Protein AF-W0DEG9-F1 (afdb_monomer)

Sequence (85 aa):
MCDLENLYYHLRDELLRIYKEAETPFPKVKLTNLQSARLCGLANLAKLILYLERDGYLQISNKDQSFQDWEVQIEASILDFMLGS

Radius of gyration: 11.99 Å; Cα contacts (8 Å, |Δi|>4): 105; chains: 1; bounding box: 26×33×31 Å

Mean predicted aligned error: 3.45 Å

Solvent-accessible surface area (backbone atoms only — not comparable to full-atom values): 4925 Å² total; per-residue (Å²): 132,74,62,64,65,61,44,48,55,49,38,50,55,51,52,50,47,54,54,72,72,40,94,48,88,61,42,72,45,48,53,75,73,43,72,50,28,76,77,59,37,62,72,55,44,51,54,52,50,54,53,37,31,74,73,54,31,31,46,73,43,59,77,92,51,59,72,73,69,21,34,39,31,42,38,73,59,48,59,50,71,77,71,68,123

Foldseek 3Di:
DQDLVVLLVLQLVQLVVCCVPDPDNWDKDQLQPRPSCVRPHSVSSLVVLVVCVVVVQWDWPPPVDDSRGIMIIGHPCSCVVVVPD

pLDDT: mean 92.43, std 7.62, range [51.06, 98.12]

Secondary structure (DSSP, 8-state):
---HHHHHHHHHHHHHHHHHH-SSSS-EEEGGG-TTHHHH-HHHHHHHHHHHHHTTSEEEE-TTS-GGG-EEEEPGGGGHHHH--

Organism: NCBI:txid75906

Structure (mmCIF, N/CA/C/O backbone):
data_AF-W0DEG9-F1
#
_entry.id   AF-W0DEG9-F1
#
loop_
_atom_site.group_PDB
_atom_site.id
_atom_site.type_symbol
_atom_site.label_atom_id
_atom_site.label_alt_id
_atom_site.label_comp_id
_atom_site.label_asym_id
_atom_site.label_entity_id
_atom_site.label_seq_id
_atom_site.pdbx_PDB_ins_code
_atom_site.Cartn_x
_atom_site.Cartn_y
_atom_site.Cartn_z
_atom_site.occupancy
_atom_site.B_iso_or_equiv
_atom_site.auth_seq_id
_atom_site.auth_comp_id
_atom_site.auth_asym_id
_atom_site.auth_atom_id
_atom_site.pdbx_PDB_model_num
ATOM 1 N N . MET A 1 1 ? 17.981 -1.575 -15.075 1.00 68.12 1 MET A N 1
ATOM 2 C CA . MET A 1 1 ? 16.532 -1.551 -15.365 1.00 68.12 1 MET A CA 1
ATOM 3 C C . MET A 1 1 ? 15.836 -2.014 -14.098 1.00 68.12 1 MET A C 1
ATOM 5 O O . MET A 1 1 ? 16.288 -3.007 -13.549 1.00 68.12 1 MET A O 1
ATOM 9 N N . CYS A 1 2 ? 14.869 -1.261 -13.570 1.00 79.81 2 CYS A N 1
ATOM 10 C CA . CYS A 1 2 ? 14.104 -1.719 -12.406 1.00 79.81 2 CYS A CA 1
ATOM 11 C C . CYS A 1 2 ? 13.234 -2.908 -12.820 1.00 79.81 2 CYS A C 1
ATOM 13 O O . CYS A 1 2 ? 12.585 -2.848 -13.864 1.00 79.81 2 CYS A O 1
ATOM 15 N N . ASP A 1 3 ? 13.224 -3.947 -11.995 1.00 88.50 3 ASP A N 1
ATOM 16 C CA . ASP A 1 3 ? 12.291 -5.056 -12.114 1.00 88.50 3 ASP A CA 1
ATOM 17 C C . ASP A 1 3 ? 11.006 -4.711 -11.347 1.00 88.50 3 ASP A C 1
ATOM 19 O O . ASP A 1 3 ? 10.947 -4.779 -10.116 1.00 88.50 3 ASP A O 1
ATOM 23 N N . LEU A 1 4 ? 9.998 -4.246 -12.088 1.00 89.94 4 LEU A N 1
ATOM 24 C CA . LEU A 1 4 ? 8.722 -3.817 -11.516 1.00 89.94 4 LEU A CA 1
ATOM 25 C C . LEU A 1 4 ? 7.883 -4.989 -11.001 1.00 89.94 4 LEU A C 1
ATOM 27 O O . LEU A 1 4 ? 7.109 -4.787 -10.068 1.00 89.94 4 LEU A O 1
ATOM 31 N N . GLU A 1 5 ? 8.041 -6.186 -11.567 1.00 90.81 5 GLU A N 1
ATOM 32 C CA . GLU A 1 5 ? 7.331 -7.377 -11.096 1.00 90.81 5 GLU A CA 1
ATOM 33 C C . GLU A 1 5 ? 7.840 -7.760 -9.711 1.00 90.81 5 GLU A C 1
ATOM 35 O O . GLU A 1 5 ? 7.052 -7.890 -8.775 1.00 90.81 5 GLU A O 1
ATOM 40 N N . ASN A 1 6 ? 9.162 -7.825 -9.537 1.00 91.38 6 ASN A N 1
ATOM 41 C CA . ASN A 1 6 ? 9.750 -8.067 -8.222 1.00 91.38 6 ASN A CA 1
ATOM 42 C C . ASN A 1 6 ? 9.378 -6.969 -7.215 1.00 91.38 6 ASN A C 1
ATOM 44 O O . ASN A 1 6 ? 9.021 -7.282 -6.079 1.00 91.38 6 ASN A O 1
ATOM 48 N N . LEU A 1 7 ? 9.388 -5.691 -7.618 1.00 93.50 7 LEU A N 1
ATOM 49 C CA . LEU A 1 7 ? 8.917 -4.604 -6.752 1.00 93.50 7 LEU A CA 1
ATOM 50 C C . LEU A 1 7 ? 7.461 -4.817 -6.310 1.00 93.50 7 LEU A C 1
ATOM 52 O O . LEU A 1 7 ? 7.150 -4.605 -5.141 1.00 93.50 7 LEU A O 1
ATOM 56 N N . TYR A 1 8 ? 6.585 -5.239 -7.223 1.00 94.50 8 TYR A N 1
ATOM 57 C CA . TYR A 1 8 ? 5.183 -5.519 -6.926 1.00 94.50 8 TYR A CA 1
ATOM 58 C C . TYR A 1 8 ? 5.023 -6.675 -5.936 1.00 94.50 8 TYR A C 1
ATOM 60 O O . TYR A 1 8 ? 4.308 -6.519 -4.947 1.00 94.50 8 TYR A O 1
ATOM 68 N N . TYR A 1 9 ? 5.719 -7.796 -6.143 1.00 92.94 9 TYR A N 1
ATOM 69 C CA . TYR A 1 9 ? 5.661 -8.937 -5.223 1.00 92.94 9 TYR A CA 1
ATOM 70 C C . TYR A 1 9 ? 6.132 -8.566 -3.814 1.00 92.94 9 TYR A C 1
ATOM 72 O O . TYR A 1 9 ? 5.446 -8.862 -2.837 1.00 92.94 9 TYR A O 1
ATOM 80 N N . HIS A 1 10 ? 7.255 -7.853 -3.704 1.00 94.31 10 HIS A N 1
ATOM 81 C CA . HIS A 1 10 ? 7.762 -7.395 -2.411 1.00 94.31 10 HIS A CA 1
ATOM 82 C C . HIS A 1 10 ? 6.825 -6.395 -1.732 1.00 94.31 10 HIS A C 1
ATOM 84 O O . HIS A 1 10 ? 6.588 -6.508 -0.529 1.00 94.31 10 HIS A O 1
ATOM 90 N N . LEU A 1 11 ? 6.258 -5.458 -2.496 1.00 95.81 11 LEU A N 1
ATOM 91 C CA . LEU A 1 11 ? 5.291 -4.498 -1.976 1.00 95.81 11 LEU A CA 1
ATOM 92 C C . LEU A 1 11 ? 4.038 -5.199 -1.454 1.00 95.81 11 LEU A C 1
ATOM 94 O O . LEU A 1 11 ? 3.577 -4.898 -0.358 1.00 95.81 11 LEU A O 1
ATOM 98 N N . ARG A 1 12 ? 3.504 -6.153 -2.213 1.00 95.00 12 ARG A N 1
ATOM 99 C CA . ARG A 1 12 ? 2.340 -6.950 -1.825 1.00 95.00 12 ARG A CA 1
ATOM 100 C C . ARG A 1 12 ? 2.568 -7.662 -0.494 1.00 95.00 12 ARG A C 1
ATOM 102 O O . ARG A 1 12 ? 1.749 -7.542 0.415 1.00 95.00 12 ARG A O 1
ATOM 109 N N . ASP A 1 13 ? 3.682 -8.378 -0.376 1.00 95.19 13 ASP A N 1
ATOM 110 C CA . ASP A 1 13 ? 4.013 -9.141 0.827 1.00 95.19 13 ASP A CA 1
ATOM 111 C C . ASP A 1 13 ? 4.262 -8.206 2.026 1.00 95.19 13 ASP A C 1
ATOM 113 O O . ASP A 1 13 ? 3.830 -8.491 3.146 1.00 95.19 13 ASP A O 1
ATOM 117 N N . GLU A 1 14 ? 4.894 -7.052 1.790 1.00 96.31 14 GLU A N 1
ATOM 118 C CA . GLU A 1 14 ? 5.092 -6.010 2.798 1.00 96.31 14 GLU A CA 1
ATOM 119 C C . GLU A 1 14 ? 3.761 -5.437 3.307 1.00 96.31 14 GLU A C 1
ATOM 121 O O . GLU A 1 14 ? 3.557 -5.375 4.521 1.00 96.31 14 GLU A O 1
ATOM 126 N N . LEU A 1 15 ? 2.844 -5.063 2.411 1.00 96.69 15 LEU A N 1
ATOM 127 C CA . LEU A 1 15 ? 1.531 -4.514 2.765 1.00 96.69 15 LEU A CA 1
ATOM 128 C C . LEU A 1 15 ? 0.670 -5.540 3.509 1.00 96.69 15 LEU A C 1
ATOM 130 O O . LEU A 1 15 ? 0.068 -5.208 4.530 1.00 96.69 15 LEU A O 1
ATOM 134 N N . LEU A 1 16 ? 0.659 -6.797 3.053 1.00 95.81 16 LEU A N 1
ATOM 135 C CA . LEU A 1 16 ? -0.030 -7.897 3.734 1.00 95.81 16 LEU A CA 1
ATOM 136 C C . LEU A 1 16 ? 0.503 -8.116 5.150 1.00 95.81 16 LEU A C 1
ATOM 138 O O . LEU A 1 16 ? -0.279 -8.350 6.072 1.00 95.81 16 LEU A O 1
ATOM 142 N N . ARG A 1 17 ? 1.825 -8.055 5.334 1.00 96.19 17 ARG A N 1
ATOM 143 C CA . ARG A 1 17 ? 2.439 -8.173 6.658 1.00 96.19 17 ARG A CA 1
ATOM 144 C C . ARG A 1 17 ? 2.016 -7.018 7.563 1.00 96.19 17 ARG A C 1
ATOM 146 O O . ARG A 1 17 ? 1.545 -7.281 8.663 1.00 96.19 17 ARG A O 1
ATOM 153 N N . ILE A 1 18 ? 2.129 -5.773 7.088 1.00 96.69 18 ILE A N 1
ATOM 154 C CA . ILE A 1 18 ? 1.713 -4.583 7.852 1.00 96.69 18 ILE A CA 1
ATOM 155 C C . ILE A 1 18 ? 0.248 -4.712 8.272 1.00 96.69 18 ILE A C 1
ATOM 157 O O . ILE A 1 18 ? -0.076 -4.460 9.426 1.00 96.69 18 ILE A O 1
ATOM 161 N N . TYR A 1 19 ? -0.624 -5.146 7.359 1.00 96.38 19 TYR A N 1
ATOM 162 C CA . TYR A 1 19 ? -2.041 -5.337 7.651 1.00 96.38 19 TYR A CA 1
ATOM 163 C C . TYR A 1 19 ? -2.285 -6.388 8.741 1.00 96.38 19 TYR A C 1
ATOM 165 O O . TYR A 1 19 ? -3.049 -6.147 9.668 1.00 96.38 19 TYR A O 1
ATOM 173 N N . LYS A 1 20 ? -1.617 -7.545 8.661 1.00 94.44 20 LYS A N 1
ATOM 174 C CA . LYS A 1 20 ? -1.777 -8.646 9.629 1.00 94.44 20 LYS A CA 1
ATOM 175 C C . LYS A 1 20 ? -1.247 -8.320 11.022 1.00 94.44 20 LYS A C 1
ATOM 177 O O . LYS A 1 20 ? -1.771 -8.839 12.002 1.00 94.44 20 LYS A O 1
ATOM 182 N N . GLU A 1 21 ? -0.180 -7.533 11.095 1.00 96.19 21 GLU A N 1
ATOM 183 C CA . GLU A 1 21 ? 0.479 -7.163 12.352 1.00 96.19 21 GLU A CA 1
ATOM 184 C C . GLU A 1 21 ? -0.135 -5.910 12.994 1.00 96.19 21 GLU A C 1
ATOM 186 O O . GLU A 1 21 ? 0.159 -5.607 14.149 1.00 96.19 21 GLU A O 1
ATOM 191 N N . ALA A 1 22 ? -0.977 -5.173 12.267 1.00 95.44 22 ALA A N 1
ATOM 192 C CA . ALA A 1 22 ? -1.599 -3.961 12.769 1.00 95.44 22 ALA A CA 1
ATOM 193 C C . ALA A 1 22 ? -2.662 -4.242 13.838 1.00 95.44 22 ALA A C 1
ATOM 195 O O . ALA A 1 22 ? -3.512 -5.118 13.702 1.00 95.44 22 ALA A O 1
ATOM 196 N N . GLU A 1 23 ? -2.676 -3.407 14.876 1.00 93.06 23 GLU A N 1
ATOM 197 C CA . GLU A 1 23 ? -3.727 -3.405 15.902 1.00 93.06 23 GLU A CA 1
ATOM 198 C C . GLU A 1 23 ? -5.007 -2.689 15.435 1.00 93.06 23 GLU A C 1
ATOM 200 O O . GLU A 1 23 ? -6.042 -2.744 16.102 1.00 93.06 23 GLU A O 1
ATOM 205 N N . THR A 1 24 ? -4.945 -1.989 14.298 1.00 93.00 24 THR A N 1
ATOM 206 C CA . THR A 1 24 ? -6.055 -1.216 13.738 1.00 93.00 24 THR A CA 1
ATOM 207 C C . THR A 1 24 ? -6.575 -1.846 12.446 1.00 93.00 24 THR A C 1
ATOM 209 O O . THR A 1 24 ? -5.799 -2.412 11.679 1.00 93.00 24 THR A O 1
ATOM 212 N N . PRO A 1 25 ? -7.882 -1.715 12.153 1.00 89.25 25 PRO A N 1
ATOM 213 C CA . PRO A 1 25 ? -8.485 -2.326 10.964 1.00 89.25 25 PRO A CA 1
ATOM 214 C C . PRO A 1 25 ? -8.023 -1.701 9.637 1.00 89.25 25 PRO A C 1
ATOM 216 O O . PRO A 1 25 ? -8.135 -2.341 8.595 1.00 89.25 25 PRO A O 1
ATOM 219 N N . PHE A 1 26 ? -7.520 -0.462 9.679 1.00 94.75 26 PHE A N 1
ATOM 220 C CA . PHE A 1 26 ? -7.056 0.305 8.519 1.00 94.75 26 PHE A CA 1
ATOM 221 C C . PHE A 1 26 ? -5.702 0.950 8.849 1.00 94.75 26 PHE A C 1
ATOM 223 O O . PHE A 1 26 ? -5.642 2.139 9.195 1.00 94.75 26 PHE A O 1
ATOM 230 N N . PRO A 1 2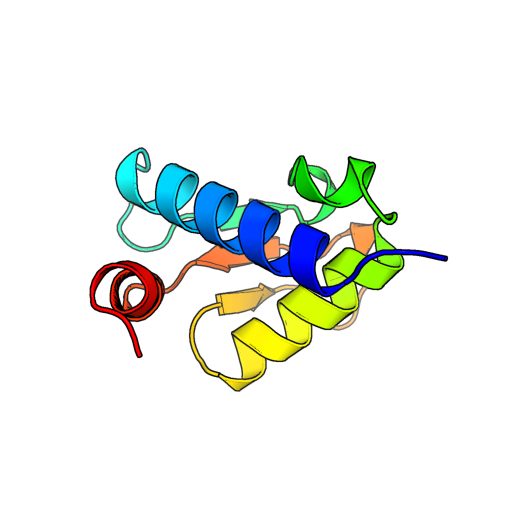7 ? -4.606 0.174 8.845 1.00 97.19 27 PRO A N 1
ATOM 231 C CA . PRO A 1 27 ? -3.297 0.703 9.185 1.00 97.19 27 PRO A CA 1
ATOM 232 C C . PRO A 1 27 ? -2.837 1.731 8.157 1.00 97.19 27 PRO A C 1
ATOM 234 O O . PRO A 1 27 ? -3.106 1.611 6.961 1.00 97.19 27 PRO A O 1
ATOM 237 N N . LYS A 1 28 ? -2.110 2.738 8.643 1.00 96.94 28 LYS A N 1
ATOM 238 C CA . LYS A 1 28 ? -1.543 3.813 7.829 1.00 96.94 28 LYS A CA 1
ATOM 239 C C . LYS A 1 28 ? -0.029 3.794 7.915 1.00 96.94 28 LYS A C 1
ATOM 241 O O . LYS A 1 28 ? 0.535 3.671 9.001 1.00 96.94 28 LYS A O 1
ATOM 246 N N . VAL A 1 29 ? 0.628 3.960 6.776 1.00 96.06 29 VAL A N 1
ATOM 247 C CA . VAL A 1 29 ? 2.086 3.996 6.673 1.00 96.06 29 VAL A CA 1
ATOM 248 C C . VAL A 1 29 ? 2.513 5.086 5.700 1.00 96.06 29 VAL A C 1
ATOM 250 O O . VAL A 1 29 ? 1.904 5.277 4.652 1.00 96.06 29 VAL A O 1
ATOM 253 N N . LYS A 1 30 ? 3.574 5.826 6.030 1.00 95.94 30 LYS A N 1
ATOM 254 C CA . LYS A 1 30 ? 4.168 6.774 5.079 1.00 95.94 30 LYS A CA 1
ATOM 255 C C . LYS A 1 30 ? 4.832 6.019 3.936 1.00 95.94 30 LYS A C 1
ATOM 257 O O . LYS A 1 30 ? 5.527 5.035 4.185 1.00 95.94 30 LYS A O 1
ATOM 262 N N . LEU A 1 31 ? 4.703 6.519 2.707 1.00 94.00 31 LEU A N 1
ATOM 263 C CA . LEU A 1 31 ? 5.333 5.916 1.525 1.00 94.00 31 LEU A CA 1
ATOM 264 C C . LEU A 1 31 ? 6.841 5.682 1.730 1.00 94.00 31 LEU A C 1
ATOM 266 O O . LEU A 1 31 ? 7.384 4.650 1.349 1.00 94.00 31 LEU A O 1
ATOM 270 N N . THR A 1 32 ? 7.513 6.637 2.371 1.00 94.81 32 THR A N 1
ATOM 271 C CA . THR A 1 32 ? 8.952 6.610 2.672 1.00 94.81 32 THR A CA 1
ATOM 272 C C . THR A 1 32 ? 9.361 5.544 3.688 1.00 94.81 32 THR A C 1
ATOM 274 O O . THR A 1 32 ? 10.534 5.174 3.730 1.00 94.81 32 THR A O 1
ATOM 277 N N . ASN A 1 33 ? 8.415 5.015 4.469 1.00 94.94 33 ASN A N 1
ATOM 278 C CA . ASN A 1 33 ? 8.666 3.956 5.446 1.00 94.94 33 ASN A CA 1
ATOM 279 C C . ASN A 1 33 ? 8.563 2.548 4.840 1.00 94.94 33 ASN A C 1
ATOM 281 O O . ASN A 1 33 ? 8.986 1.589 5.485 1.00 94.94 33 ASN A O 1
ATOM 285 N N . LEU A 1 34 ? 8.034 2.413 3.620 1.00 94.69 34 LEU A N 1
ATOM 286 C CA . LEU A 1 34 ? 7.960 1.134 2.918 1.00 94.69 34 LEU A CA 1
ATOM 287 C C . LEU A 1 34 ? 9.353 0.711 2.440 1.00 94.69 34 LEU A C 1
ATOM 289 O O . LEU A 1 34 ? 10.024 1.401 1.665 1.00 94.69 34 LEU A O 1
ATOM 293 N N . GLN A 1 35 ? 9.791 -0.461 2.884 1.00 92.62 35 GLN A N 1
ATOM 294 C CA . GLN A 1 35 ? 11.095 -1.035 2.569 1.00 92.62 35 GLN A CA 1
ATOM 295 C C . GLN A 1 35 ? 11.224 -1.369 1.082 1.00 92.62 35 GLN A C 1
ATOM 297 O O . GLN A 1 35 ? 12.330 -1.292 0.538 1.00 92.62 35 GLN A O 1
ATOM 302 N N . SER A 1 36 ? 10.105 -1.636 0.405 1.00 88.38 36 SER A N 1
ATOM 303 C CA . SER A 1 36 ? 10.039 -1.859 -1.044 1.00 88.38 36 SER A CA 1
ATOM 304 C C . SER A 1 36 ? 10.644 -0.709 -1.861 1.00 88.38 36 SER A C 1
ATOM 306 O O . SER A 1 36 ? 11.177 -0.932 -2.950 1.00 88.38 36 SER A O 1
ATOM 308 N N . ALA A 1 37 ? 10.684 0.517 -1.319 1.00 82.06 37 ALA A N 1
ATOM 309 C CA . ALA A 1 37 ? 11.335 1.659 -1.964 1.00 82.06 37 ALA A CA 1
ATOM 310 C C . ALA A 1 37 ? 12.831 1.423 -2.252 1.00 82.06 37 ALA A C 1
ATOM 312 O O . ALA A 1 37 ? 13.384 2.041 -3.163 1.00 82.06 37 ALA A O 1
ATOM 313 N N . ARG A 1 38 ? 13.496 0.526 -1.510 1.00 85.94 38 ARG A N 1
ATOM 314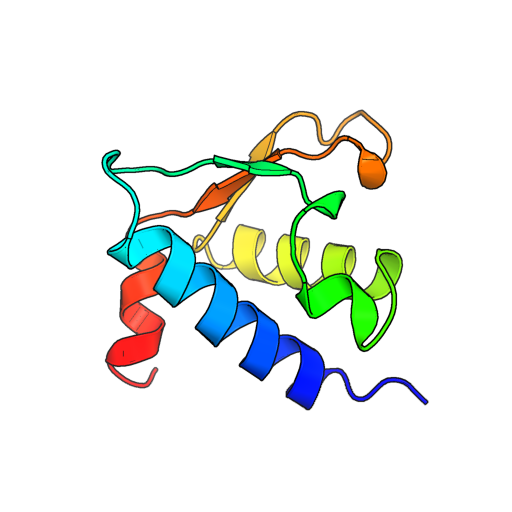 C CA . ARG A 1 38 ? 14.930 0.226 -1.666 1.00 85.94 38 ARG A CA 1
ATOM 315 C C . ARG A 1 38 ? 15.257 -0.566 -2.934 1.00 85.94 38 ARG A C 1
ATOM 317 O O . ARG A 1 38 ? 16.403 -0.531 -3.366 1.00 85.94 38 ARG A O 1
ATOM 324 N N . LEU A 1 39 ? 14.281 -1.251 -3.533 1.00 84.56 39 LEU A N 1
ATOM 325 C CA . LEU A 1 39 ? 14.502 -2.092 -4.717 1.00 84.56 39 LEU A CA 1
ATOM 326 C C . LEU A 1 39 ? 14.623 -1.263 -5.999 1.00 84.56 39 LEU A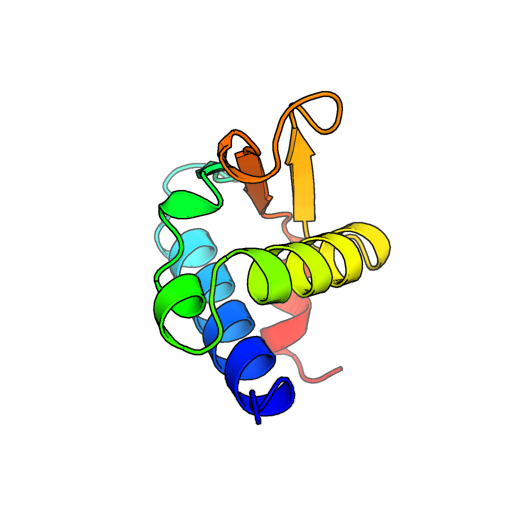 C 1
ATOM 328 O O . LEU A 1 39 ? 15.527 -1.463 -6.805 1.00 84.56 39 LEU A O 1
ATOM 332 N N . CYS A 1 40 ? 13.703 -0.318 -6.178 1.00 85.31 40 CYS A N 1
ATOM 333 C CA . CYS A 1 40 ? 13.538 0.418 -7.432 1.00 85.31 40 CYS A CA 1
ATOM 334 C C . CYS A 1 40 ? 13.414 1.934 -7.256 1.00 85.31 40 CYS A C 1
ATOM 336 O O . CYS A 1 40 ? 13.154 2.649 -8.229 1.00 85.31 40 CYS A O 1
ATOM 338 N N . GLY A 1 41 ? 13.587 2.432 -6.032 1.00 91.44 41 GLY A N 1
ATOM 339 C CA . GLY A 1 41 ? 13.414 3.834 -5.689 1.00 91.44 41 GLY A CA 1
ATOM 340 C C . GLY A 1 41 ? 11.958 4.220 -5.432 1.00 91.44 41 GLY A C 1
ATOM 341 O O . GLY A 1 41 ? 11.003 3.596 -5.902 1.00 91.44 41 GLY A O 1
ATOM 342 N N . LEU A 1 42 ? 11.804 5.325 -4.705 1.00 92.88 42 LEU A N 1
ATOM 343 C CA . LEU A 1 42 ? 10.517 5.819 -4.221 1.00 92.88 42 LEU A CA 1
ATOM 344 C C . LEU A 1 42 ? 9.550 6.209 -5.355 1.00 92.88 42 LEU A C 1
ATOM 346 O O . LEU A 1 42 ? 8.347 6.026 -5.226 1.00 92.88 42 LEU A O 1
ATOM 350 N N . ALA A 1 43 ? 10.068 6.680 -6.494 1.00 93.56 43 ALA A N 1
ATOM 351 C CA . ALA A 1 43 ? 9.243 7.061 -7.641 1.00 93.56 43 ALA A CA 1
ATOM 352 C C . ALA A 1 43 ? 8.550 5.858 -8.310 1.00 93.56 43 ALA A C 1
ATOM 354 O O . ALA A 1 43 ? 7.407 5.970 -8.745 1.00 93.56 43 ALA A O 1
ATOM 355 N N . ASN A 1 44 ? 9.222 4.704 -8.401 1.00 94.50 44 ASN A N 1
ATOM 356 C CA . ASN A 1 44 ? 8.606 3.493 -8.951 1.00 94.50 44 ASN A CA 1
ATOM 357 C C . ASN A 1 44 ? 7.637 2.863 -7.948 1.00 94.50 44 ASN A C 1
ATOM 359 O O . ASN A 1 44 ? 6.568 2.409 -8.348 1.00 94.50 44 ASN A O 1
ATOM 363 N N . LEU A 1 45 ? 7.959 2.927 -6.652 1.00 95.31 45 LEU A N 1
ATOM 364 C CA . LEU A 1 45 ? 7.027 2.540 -5.598 1.00 95.31 45 LEU A CA 1
ATOM 365 C C . LEU A 1 45 ? 5.742 3.382 -5.650 1.00 95.31 45 LEU A C 1
ATOM 367 O O . LEU A 1 45 ? 4.653 2.821 -5.646 1.00 95.31 45 LEU A O 1
ATOM 371 N N . ALA A 1 46 ? 5.854 4.707 -5.780 1.00 95.88 46 ALA A N 1
ATOM 372 C CA . ALA A 1 46 ? 4.698 5.599 -5.874 1.00 95.88 46 ALA A CA 1
ATOM 373 C C . ALA A 1 46 ? 3.759 5.228 -7.037 1.00 95.88 46 ALA A C 1
ATOM 375 O O . ALA A 1 46 ? 2.541 5.250 -6.874 1.00 95.88 46 ALA A O 1
ATOM 376 N N . LYS A 1 47 ? 4.304 4.825 -8.196 1.00 95.56 47 LYS A N 1
ATOM 377 C CA . LYS A 1 47 ? 3.498 4.355 -9.338 1.00 95.56 47 LYS A CA 1
ATOM 378 C C . LYS A 1 47 ? 2.701 3.093 -9.006 1.00 95.56 47 LYS A C 1
ATOM 380 O O . LYS A 1 47 ? 1.529 3.019 -9.361 1.00 95.56 47 LYS A O 1
ATOM 385 N N . LEU A 1 48 ? 3.315 2.119 -8.331 1.00 96.00 48 LEU A N 1
ATOM 386 C CA . LEU A 1 48 ? 2.610 0.904 -7.913 1.00 96.00 48 LEU A CA 1
ATOM 387 C C . LEU A 1 48 ? 1.570 1.188 -6.831 1.00 96.00 48 LEU A C 1
ATOM 389 O O . LEU A 1 48 ? 0.490 0.616 -6.862 1.00 96.00 48 LEU A O 1
ATOM 393 N N . ILE A 1 49 ? 1.856 2.103 -5.911 1.00 96.62 49 ILE A N 1
ATOM 394 C CA . ILE A 1 49 ? 0.898 2.514 -4.883 1.00 96.62 49 ILE A CA 1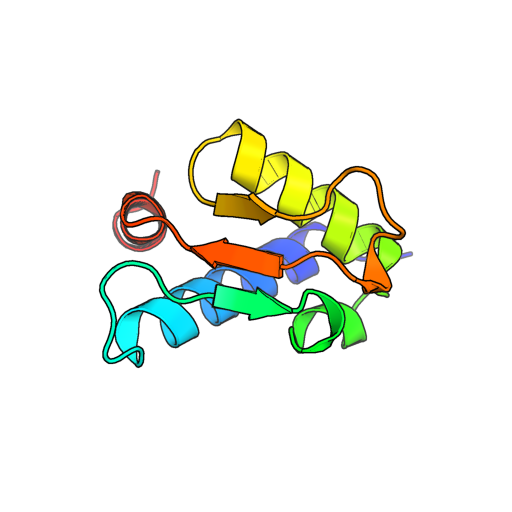
ATOM 395 C C . ILE A 1 49 ? -0.344 3.158 -5.513 1.00 96.62 49 ILE A C 1
A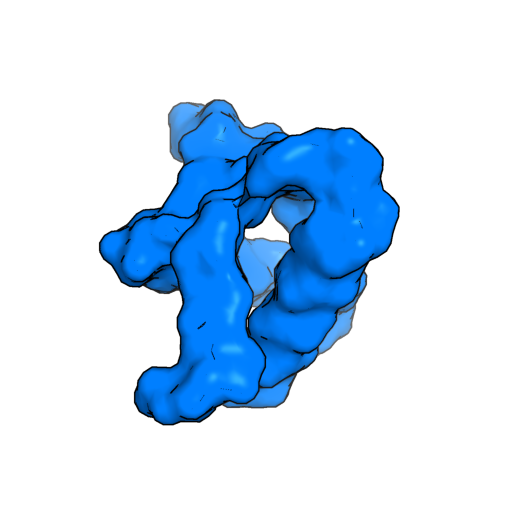TOM 397 O O . ILE A 1 49 ? -1.456 2.814 -5.130 1.00 96.62 49 ILE A O 1
ATOM 401 N N . LEU A 1 50 ? -0.182 4.005 -6.537 1.00 96.75 50 LEU A N 1
ATOM 402 C CA . LEU A 1 50 ? -1.311 4.542 -7.312 1.00 96.75 50 LEU A CA 1
ATOM 403 C C . LEU A 1 50 ? -2.089 3.449 -8.058 1.00 96.75 50 LEU A C 1
ATOM 405 O O . LEU A 1 50 ? -3.312 3.519 -8.157 1.00 96.75 50 LEU A O 1
ATOM 409 N N . TYR A 1 51 ? -1.389 2.449 -8.598 1.00 96.19 51 TYR A N 1
ATOM 410 C CA . TYR A 1 51 ? -2.023 1.302 -9.249 1.00 96.19 51 TYR A CA 1
ATOM 411 C C . TYR A 1 51 ? -2.895 0.514 -8.257 1.00 96.19 51 TYR A C 1
ATOM 413 O O . TYR A 1 51 ? -4.056 0.239 -8.539 1.00 96.19 51 TYR A O 1
ATOM 421 N N . LEU A 1 52 ? -2.362 0.226 -7.069 1.00 96.56 52 LEU A N 1
ATOM 422 C CA . LEU A 1 52 ? -3.071 -0.482 -6.003 1.00 96.56 52 LEU A CA 1
ATOM 423 C C . LEU A 1 52 ? -4.232 0.330 -5.411 1.00 96.56 52 LEU A C 1
ATOM 425 O O . LEU A 1 52 ? -5.262 -0.240 -5.064 1.00 96.56 52 LEU A O 1
ATOM 429 N N . GLU A 1 53 ? -4.093 1.653 -5.318 1.00 97.19 53 GLU A N 1
ATOM 430 C CA . GLU A 1 53 ? -5.182 2.550 -4.918 1.00 97.19 53 GLU A CA 1
ATOM 431 C C . GLU A 1 53 ? -6.332 2.520 -5.931 1.00 97.19 53 GLU A C 1
ATOM 433 O O . GLU A 1 53 ? -7.494 2.413 -5.545 1.00 97.19 53 GLU A O 1
ATOM 438 N N . ARG A 1 54 ? -6.023 2.562 -7.235 1.00 96.81 54 ARG A N 1
ATOM 439 C CA . ARG A 1 54 ? -7.029 2.443 -8.303 1.00 96.81 54 ARG A CA 1
ATOM 440 C C . ARG A 1 54 ? -7.805 1.128 -8.207 1.00 96.81 54 ARG A C 1
ATOM 442 O O . ARG A 1 54 ? -9.006 1.120 -8.459 1.00 96.81 54 ARG A O 1
ATOM 449 N N . ASP A 1 55 ? -7.123 0.047 -7.844 1.00 94.88 55 ASP A N 1
ATOM 450 C CA . ASP A 1 55 ? -7.723 -1.280 -7.684 1.00 94.88 55 ASP A CA 1
ATOM 451 C C . ASP A 1 55 ? -8.434 -1.447 -6.320 1.00 94.88 55 ASP A C 1
ATOM 453 O O . ASP A 1 55 ? -9.040 -2.482 -6.057 1.00 94.88 55 ASP A O 1
ATOM 457 N N . GLY A 1 56 ? -8.419 -0.416 -5.466 1.00 95.94 56 GLY A N 1
ATOM 458 C CA . GLY A 1 56 ? -9.162 -0.372 -4.206 1.00 95.94 56 GLY A CA 1
ATOM 459 C C . GLY A 1 56 ? -8.474 -1.063 -3.031 1.00 95.94 56 GLY A C 1
ATOM 460 O O . GLY A 1 56 ? -9.108 -1.253 -1.997 1.00 95.94 56 GLY A O 1
ATOM 461 N N . TYR A 1 57 ? -7.198 -1.434 -3.162 1.00 96.94 57 TYR A N 1
ATOM 462 C CA . TYR A 1 57 ? -6.413 -2.060 -2.091 1.00 96.94 57 TYR A CA 1
ATOM 463 C C . TYR A 1 57 ? -5.849 -1.057 -1.088 1.00 96.94 57 TYR A C 1
ATOM 465 O O . TYR A 1 57 ? -5.518 -1.420 0.040 1.00 96.94 57 TYR A O 1
ATOM 473 N N . LEU A 1 58 ? -5.705 0.197 -1.509 1.00 97.62 58 LEU A N 1
ATOM 474 C CA . LEU A 1 58 ? -5.096 1.269 -0.734 1.00 97.62 58 LEU A CA 1
ATOM 475 C C . LEU A 1 58 ? -5.923 2.551 -0.863 1.00 97.62 58 LEU A C 1
ATOM 477 O O . LEU A 1 58 ? -6.592 2.766 -1.872 1.00 97.62 58 LEU A O 1
ATOM 481 N N . GLN A 1 59 ? -5.788 3.448 0.107 1.00 97.75 59 GLN A N 1
ATOM 482 C CA . GLN A 1 59 ? -6.178 4.852 -0.022 1.00 97.75 59 GLN A CA 1
ATOM 483 C C . GLN A 1 59 ? -4.980 5.747 0.270 1.00 97.75 59 GLN A C 1
ATOM 485 O O . GLN A 1 59 ? -4.265 5.536 1.251 1.00 97.75 59 GLN A O 1
ATOM 490 N N . ILE A 1 60 ? -4.757 6.765 -0.561 1.00 97.44 60 ILE A N 1
ATOM 491 C CA . ILE A 1 60 ? -3.650 7.704 -0.366 1.00 97.44 60 ILE A CA 1
ATOM 492 C C . ILE A 1 60 ? -4.190 9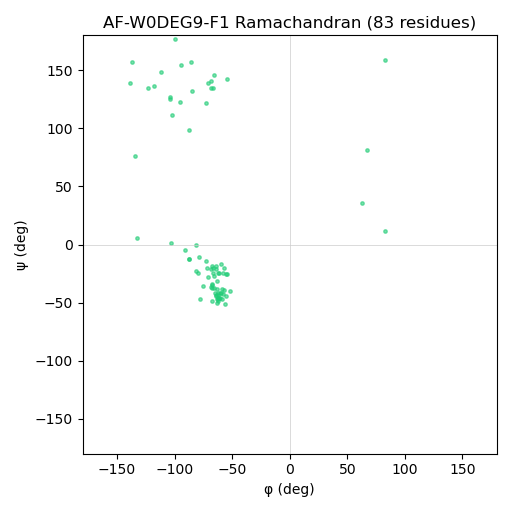.025 0.184 1.00 97.44 60 ILE A C 1
ATOM 494 O O . ILE A 1 60 ? -5.056 9.661 -0.415 1.00 97.44 60 ILE A O 1
ATOM 498 N N . SER A 1 61 ? -3.642 9.464 1.314 1.00 96.62 61 SER A N 1
ATOM 499 C CA . SER A 1 61 ? -3.864 10.805 1.869 1.00 96.62 61 SER A CA 1
ATOM 500 C C . SER A 1 61 ? -2.753 11.769 1.432 1.00 96.62 61 SER A C 1
ATOM 5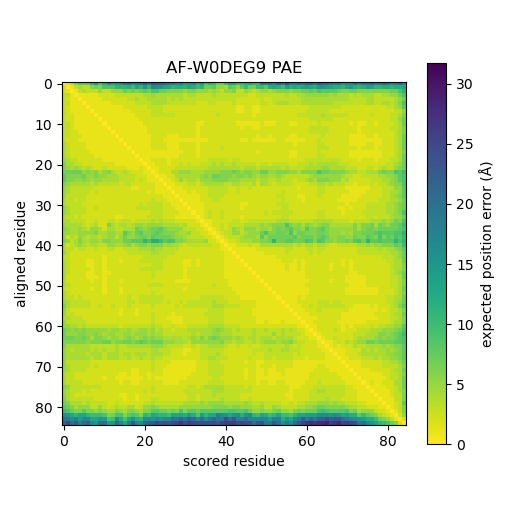02 O O . SER A 1 61 ? -1.628 11.345 1.162 1.00 96.62 61 SER A O 1
ATOM 504 N N . ASN A 1 62 ? -3.060 13.072 1.393 1.00 94.12 62 ASN A N 1
ATOM 505 C CA . ASN A 1 62 ? -2.133 14.156 1.018 1.00 94.12 62 ASN A CA 1
ATOM 506 C C . ASN A 1 62 ? -1.609 14.077 -0.434 1.00 94.12 62 ASN A C 1
ATOM 508 O O . ASN A 1 62 ? -0.457 14.413 -0.710 1.00 94.12 62 ASN A O 1
ATOM 512 N N . LYS A 1 63 ? -2.441 13.621 -1.385 1.00 92.88 63 LYS A N 1
ATOM 513 C CA . LYS A 1 63 ? -2.065 13.478 -2.813 1.00 92.88 63 LYS A CA 1
ATOM 514 C C . LYS A 1 63 ? -1.733 14.798 -3.512 1.00 92.88 63 LYS A C 1
ATOM 516 O O . LYS A 1 63 ? -1.126 14.788 -4.579 1.00 92.88 63 LYS A O 1
ATOM 521 N N . ASP A 1 64 ? -2.157 15.912 -2.934 1.00 93.44 64 ASP A N 1
ATOM 522 C CA . ASP A 1 64 ? -1.835 17.276 -3.347 1.00 93.44 64 ASP A CA 1
ATOM 523 C C . ASP A 1 64 ? -0.382 17.676 -3.023 1.00 93.44 64 ASP A C 1
ATOM 525 O O . ASP A 1 64 ? 0.121 18.657 -3.571 1.00 93.44 64 ASP A O 1
ATOM 529 N N . GLN A 1 65 ? 0.307 16.904 -2.178 1.00 94.06 65 GLN A N 1
ATOM 530 C CA . GLN A 1 65 ? 1.697 17.126 -1.781 1.00 94.06 65 GLN A CA 1
ATOM 531 C C . GLN A 1 65 ? 2.672 16.229 -2.559 1.00 94.06 65 GLN A C 1
ATOM 533 O O . GLN A 1 65 ? 2.286 15.371 -3.361 1.00 94.06 65 GLN A O 1
ATOM 538 N N . SER A 1 66 ? 3.971 16.422 -2.307 1.00 93.94 66 SER A N 1
ATOM 539 C CA . SER A 1 66 ? 5.022 15.537 -2.815 1.00 93.94 66 SER A CA 1
ATOM 540 C C . SER A 1 66 ? 4.746 14.090 -2.408 1.00 93.94 66 SER A C 1
ATOM 542 O O . SER A 1 66 ? 4.353 13.818 -1.277 1.00 93.94 66 SER A O 1
ATOM 544 N N . PHE A 1 67 ? 5.036 13.136 -3.296 1.00 92.44 67 PHE A N 1
ATOM 545 C CA . PHE A 1 67 ? 4.852 11.709 -3.005 1.00 92.44 67 PHE A CA 1
ATOM 546 C C . PHE A 1 67 ? 5.671 11.213 -1.804 1.00 92.44 67 PHE A C 1
ATOM 548 O O . PHE A 1 67 ? 5.378 10.164 -1.242 1.00 92.44 67 PHE A O 1
ATOM 555 N N . GLN A 1 68 ? 6.685 11.970 -1.381 1.00 93.56 68 GLN A N 1
ATOM 556 C CA . GLN A 1 68 ? 7.458 11.697 -0.166 1.00 93.56 68 GLN A CA 1
ATOM 557 C C . GLN A 1 68 ? 6.629 11.853 1.121 1.00 93.56 68 GLN A C 1
ATOM 559 O O . GLN A 1 68 ? 6.949 11.215 2.125 1.00 93.56 68 GLN A O 1
ATOM 564 N N . ASP A 1 69 ? 5.559 12.647 1.067 1.00 95.19 69 ASP A N 1
ATOM 565 C CA . ASP A 1 69 ? 4.687 12.983 2.197 1.00 95.19 69 ASP A CA 1
ATOM 566 C C . ASP A 1 69 ? 3.360 12.209 2.180 1.00 95.19 69 ASP A C 1
ATOM 568 O O . ASP A 1 69 ? 2.512 12.387 3.058 1.00 95.19 69 ASP A O 1
ATOM 572 N N . TRP A 1 70 ? 3.173 11.329 1.194 1.00 97.00 70 TRP A N 1
ATOM 573 C CA . TRP A 1 70 ? 1.968 10.518 1.078 1.00 97.00 70 TRP A CA 1
ATOM 574 C C . TRP A 1 70 ? 1.852 9.519 2.228 1.00 97.00 70 TRP A C 1
ATOM 576 O O . TRP A 1 70 ? 2.799 8.795 2.563 1.00 97.00 70 TRP A O 1
ATOM 586 N N . GLU A 1 71 ? 0.645 9.440 2.782 1.00 97.19 71 GLU A N 1
ATOM 587 C CA . GLU A 1 71 ? 0.250 8.394 3.718 1.00 97.19 71 GLU A CA 1
ATOM 588 C C . GLU A 1 71 ? -0.638 7.385 3.003 1.00 97.19 71 GLU A C 1
ATOM 590 O O . GLU A 1 71 ? -1.634 7.742 2.376 1.00 97.19 71 GLU A O 1
ATOM 595 N N . VAL A 1 72 ? -0.258 6.119 3.106 1.00 97.50 72 VAL A N 1
ATOM 596 C CA . VAL A 1 72 ? -0.933 4.980 2.500 1.00 97.50 72 VAL A CA 1
ATOM 597 C C . VAL A 1 72 ? -1.733 4.283 3.590 1.00 97.50 72 VAL A C 1
ATOM 599 O O . VAL A 1 72 ? -1.156 3.705 4.511 1.00 97.50 72 VAL A O 1
ATOM 602 N N . GLN A 1 73 ? -3.054 4.351 3.496 1.00 98.12 73 GLN A N 1
ATOM 603 C CA . GLN A 1 73 ? -3.965 3.512 4.264 1.00 98.12 73 GLN A CA 1
ATOM 604 C C . GLN A 1 73 ? -4.150 2.188 3.523 1.00 98.12 73 GLN A C 1
ATOM 606 O O . GLN A 1 73 ? -4.376 2.186 2.313 1.00 98.12 73 GLN A O 1
ATOM 611 N N . ILE A 1 74 ? -4.029 1.074 4.239 1.00 97.81 74 ILE A N 1
ATOM 612 C CA . ILE A 1 74 ? -4.206 -0.269 3.681 1.00 97.81 74 ILE A CA 1
ATOM 613 C C . ILE A 1 74 ? -5.648 -0.717 3.929 1.00 97.81 74 ILE A C 1
ATOM 615 O O . ILE A 1 74 ? -6.093 -0.762 5.078 1.00 97.81 74 ILE A O 1
ATOM 619 N N . GLU A 1 75 ? -6.367 -1.042 2.856 1.00 97.12 75 GLU A N 1
ATOM 620 C CA . GLU A 1 75 ? -7.760 -1.491 2.907 1.00 97.12 75 GLU A CA 1
ATOM 621 C C . GLU A 1 75 ? -7.855 -3.004 3.135 1.00 97.12 75 GLU A C 1
ATOM 623 O O . GLU A 1 75 ? -6.943 -3.762 2.807 1.00 97.12 75 GLU A O 1
ATOM 628 N N . ALA A 1 76 ? -8.991 -3.473 3.660 1.00 94.75 76 ALA A N 1
ATOM 629 C CA . ALA A 1 76 ? -9.216 -4.899 3.924 1.00 94.75 76 ALA A CA 1
ATOM 630 C C . ALA A 1 76 ? -9.192 -5.771 2.652 1.00 94.75 76 ALA A C 1
ATOM 632 O O . ALA A 1 76 ? -8.860 -6.954 2.722 1.0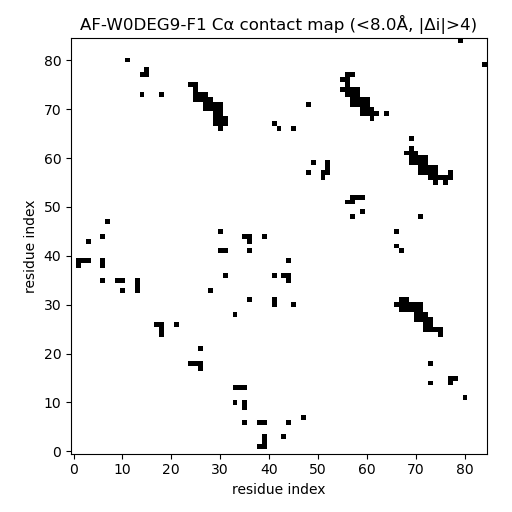0 94.75 76 ALA A O 1
ATOM 633 N N . SER A 1 77 ? -9.484 -5.181 1.490 1.00 94.12 77 SER A N 1
ATOM 634 C CA . SER A 1 77 ? -9.358 -5.807 0.165 1.00 94.12 77 SER A CA 1
ATOM 635 C C . SER A 1 77 ? -7.943 -6.319 -0.117 1.00 94.12 77 SER A C 1
ATOM 637 O O . SER A 1 77 ? -7.776 -7.220 -0.932 1.00 94.12 77 SER A O 1
ATOM 639 N N . ILE A 1 78 ? -6.909 -5.833 0.587 1.00 94.38 78 ILE A N 1
ATOM 640 C CA . ILE A 1 78 ? -5.540 -6.359 0.465 1.00 94.38 78 ILE A CA 1
ATOM 641 C C . ILE A 1 78 ? -5.469 -7.873 0.728 1.00 94.38 78 ILE A C 1
ATOM 643 O O . ILE A 1 78 ? -4.576 -8.550 0.223 1.00 94.38 78 ILE A O 1
ATOM 647 N N . LEU A 1 79 ? -6.410 -8.424 1.503 1.00 92.94 79 LEU A N 1
ATOM 648 C CA . LEU A 1 79 ? -6.488 -9.852 1.811 1.00 92.94 79 LEU A CA 1
ATOM 649 C C . LEU A 1 79 ? -6.810 -1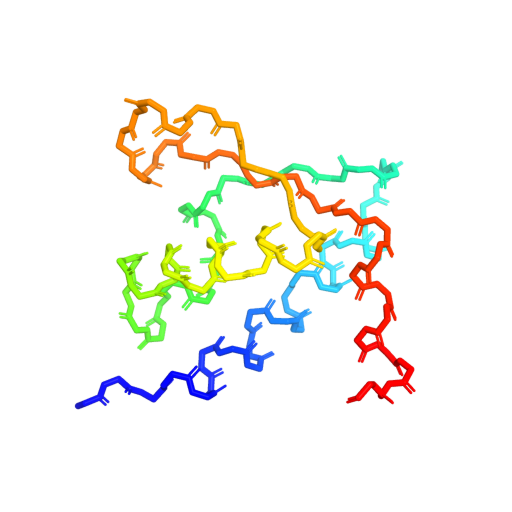0.716 0.583 1.00 92.94 79 LEU A C 1
ATOM 651 O O . LEU A 1 79 ? -6.465 -11.900 0.590 1.00 92.94 79 LEU A O 1
ATOM 655 N N . ASP A 1 80 ? -7.371 -10.140 -0.484 1.00 91.50 80 ASP A N 1
ATOM 656 C CA . ASP A 1 80 ? -7.645 -10.839 -1.747 1.00 91.50 80 ASP A CA 1
ATOM 657 C C . ASP A 1 80 ? -6.353 -11.358 -2.398 1.00 91.50 80 ASP A C 1
ATOM 659 O O . ASP A 1 80 ? -6.352 -12.386 -3.080 1.00 91.50 80 ASP A O 1
ATOM 663 N N . PHE A 1 81 ? -5.210 -10.736 -2.090 1.00 86.88 81 PHE A N 1
ATOM 664 C CA . PHE A 1 81 ? -3.893 -11.223 -2.496 1.00 86.88 81 PHE A CA 1
ATOM 665 C C . PHE A 1 81 ? -3.505 -12.574 -1.894 1.00 86.88 81 PHE A C 1
ATOM 667 O O . PHE A 1 81 ? -2.646 -13.256 -2.453 1.00 86.88 81 PHE A O 1
ATOM 674 N N . MET A 1 82 ? -4.114 -12.989 -0.781 1.00 81.31 82 MET A N 1
ATOM 675 C CA . MET A 1 82 ? -3.887 -14.325 -0.217 1.00 81.31 82 MET A CA 1
ATOM 676 C C . MET A 1 82 ? -4.677 -15.410 -0.945 1.00 81.31 82 MET A C 1
ATOM 678 O O . MET A 1 82 ? -4.298 -16.577 -0.884 1.00 81.31 82 MET A O 1
ATOM 682 N N . LEU A 1 83 ? -5.781 -15.036 -1.592 1.00 73.12 83 LEU A N 1
ATOM 683 C CA . LEU A 1 83 ? -6.728 -15.977 -2.184 1.00 73.12 83 LEU A CA 1
ATOM 684 C C . LEU A 1 83 ? -6.411 -16.303 -3.648 1.00 73.12 83 LEU A C 1
ATOM 686 O O . LEU A 1 83 ? -7.037 -17.202 -4.199 1.00 73.12 83 LEU A O 1
ATOM 690 N N . GLY A 1 84 ? -5.409 -15.641 -4.237 1.00 62.25 84 GLY A N 1
ATOM 691 C CA . GLY A 1 84 ? -5.004 -15.853 -5.625 1.00 62.25 84 GLY A CA 1
ATOM 692 C C . GLY A 1 84 ? -6.091 -15.379 -6.584 1.00 62.25 84 GLY A C 1
ATOM 693 O O . GLY A 1 84 ? -6.888 -16.183 -7.062 1.00 62.25 84 GLY A O 1
ATOM 694 N N . SER A 1 85 ? -6.127 -14.070 -6.831 1.00 51.06 85 SER A N 1
ATOM 695 C CA . SER A 1 85 ? -6.838 -13.499 -7.981 1.00 51.06 85 SER A CA 1
ATOM 696 C C . SER A 1 85 ? -6.050 -13.716 -9.270 1.00 51.06 85 SER A C 1
ATOM 698 O O . SER A 1 85 ? -4.799 -13.642 -9.217 1.00 51.06 85 SER A O 1
#

Nearest PDB structures (foldseek):
  2fxa-assembly3_C  TM=7.559E-01  e=1.760E-02  Bacillus subtilis
  8ylg-assembly1_B  TM=6.391E-01  e=2.912E-02  Burkholderia thailandensis
  3zmd-assembly2_D  TM=5.796E-01  e=1.923E-01  Streptomyces coelicolor
  7krh-assembly1_A-2  TM=5.519E-01  e=2.323E-01  Variovorax paradoxus
  8g5s-assembly1_B  TM=5.102E-01  e=7.679E-01  Streptomyces sp. CB03234